Protein AF-A0AA43DBR4-F1 (afdb_monomer_lite)

pLDDT: mean 78.07, std 13.2, range [35.31, 92.31]

Foldseek 3Di:
DLLVVVVVVLVVCCVPPVVVSLVVLVVQLVLLVCVVVVVDDPPDPSVVVCVVNDVDSVRSNVVSVVVVCVVVPPPDPPD

Secondary structure (DSSP, 8-state):
-HHHHHHHHHHHHHHH-HHHHHHHHHHHHHHHHHHHTT-S-TT-HHHHHHHHH-SSHHHHHHHHHHHHHHHT-SS----

Radius of gyration: 13.33 Å; chains: 1; bounding box: 43×26×30 Å

Structure (mmCIF, N/CA/C/O backbone):
data_AF-A0AA43DBR4-F1
#
_entry.id   AF-A0AA43DBR4-F1
#
loop_
_atom_site.group_PDB
_atom_site.id
_atom_site.type_symbol
_atom_site.label_atom_id
_atom_site.label_alt_id
_atom_site.label_comp_id
_atom_site.label_asym_id
_atom_site.label_entity_id
_atom_site.label_seq_id
_atom_site.pdbx_PDB_ins_code
_atom_site.Cartn_x
_atom_site.Cartn_y
_atom_site.Cartn_z
_atom_site.occupancy
_atom_site.B_iso_or_equiv
_atom_site.auth_seq_id
_atom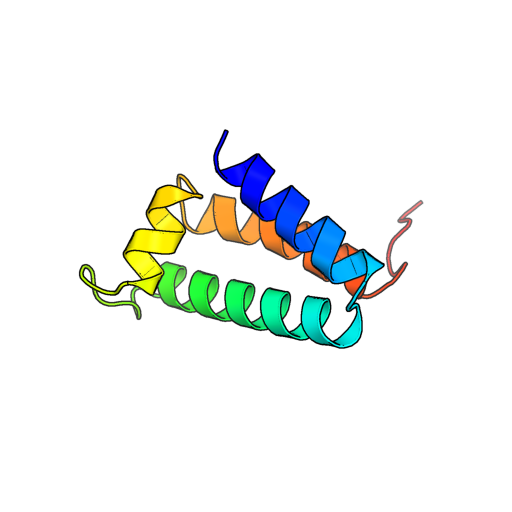_site.auth_comp_id
_atom_site.auth_asym_id
_atom_site.auth_atom_id
_atom_site.pdbx_PDB_model_num
ATOM 1 N N . MET A 1 1 ? -6.251 -15.848 1.032 1.00 50.50 1 MET A N 1
ATOM 2 C CA . MET A 1 1 ? -6.704 -16.010 -0.369 1.00 50.50 1 MET A CA 1
ATOM 3 C C . MET A 1 1 ? -6.816 -14.667 -1.087 1.00 50.50 1 MET A C 1
ATOM 5 O O . MET A 1 1 ? -6.122 -14.519 -2.073 1.00 50.50 1 MET A O 1
ATOM 9 N N . LYS A 1 2 ? -7.517 -13.657 -0.550 1.00 61.78 2 LYS A N 1
ATOM 10 C CA . LYS A 1 2 ? -7.704 -12.346 -1.214 1.00 61.78 2 LYS A CA 1
ATOM 11 C C . LYS A 1 2 ? -6.426 -11.546 -1.530 1.00 61.78 2 LYS A C 1
ATOM 13 O O . LYS A 1 2 ? -6.345 -10.911 -2.571 1.00 61.78 2 LYS A O 1
ATOM 18 N N . TYR A 1 3 ? -5.401 -11.607 -0.674 1.00 61.00 3 TYR A N 1
ATOM 19 C CA . TYR A 1 3 ? -4.101 -10.970 -0.956 1.00 61.00 3 TYR A CA 1
ATOM 20 C C . TYR A 1 3 ? -3.409 -11.548 -2.205 1.00 61.00 3 TYR A C 1
ATOM 22 O O . TYR A 1 3 ? -2.711 -10.833 -2.918 1.00 61.00 3 TYR A O 1
ATOM 30 N N . LEU A 1 4 ? -3.632 -12.836 -2.497 1.00 70.06 4 LEU A N 1
ATOM 31 C CA . LEU A 1 4 ? -3.082 -13.470 -3.691 1.00 70.06 4 LEU A CA 1
ATOM 32 C C . LEU A 1 4 ? -3.734 -12.890 -4.951 1.00 70.06 4 LEU A C 1
ATOM 34 O O . LEU A 1 4 ? -3.042 -12.636 -5.924 1.00 70.06 4 LEU A O 1
ATOM 38 N N . ASP A 1 5 ? -5.038 -12.618 -4.908 1.00 70.62 5 ASP A N 1
ATOM 39 C CA . ASP A 1 5 ? -5.772 -12.041 -6.037 1.00 70.62 5 ASP A CA 1
ATOM 40 C C . ASP A 1 5 ? -5.280 -10.622 -6.362 1.00 70.62 5 ASP A C 1
ATOM 42 O O . ASP A 1 5 ? -5.086 -10.290 -7.531 1.00 70.62 5 ASP A O 1
ATOM 46 N N . LEU A 1 6 ? -4.990 -9.812 -5.333 1.00 70.00 6 LEU A N 1
ATOM 47 C CA . LEU A 1 6 ? -4.349 -8.502 -5.499 1.00 70.00 6 LEU A CA 1
ATOM 48 C C . LEU A 1 6 ? -2.969 -8.644 -6.152 1.00 70.00 6 LEU A C 1
ATOM 50 O O . LEU A 1 6 ? -2.655 -7.934 -7.102 1.00 70.00 6 LEU A O 1
ATOM 54 N N . PHE A 1 7 ? -2.161 -9.591 -5.674 1.00 70.56 7 PHE A N 1
ATOM 55 C CA . PHE A 1 7 ? -0.833 -9.846 -6.225 1.00 70.56 7 PHE A CA 1
ATOM 56 C C . PHE A 1 7 ? -0.892 -10.279 -7.698 1.00 70.56 7 PHE A C 1
ATOM 58 O O . PHE A 1 7 ? -0.121 -9.800 -8.522 1.00 70.56 7 PHE A O 1
ATOM 65 N N . TRP A 1 8 ? -1.846 -11.141 -8.055 1.00 73.25 8 TRP A N 1
ATOM 66 C CA . TRP A 1 8 ? -2.066 -11.571 -9.436 1.00 73.25 8 TRP A CA 1
ATOM 67 C C . TRP A 1 8 ? -2.558 -10.430 -10.328 1.00 73.25 8 TRP A C 1
ATOM 69 O O . TRP A 1 8 ? -2.121 -10.326 -11.473 1.00 73.25 8 TRP A O 1
ATOM 79 N N . ALA A 1 9 ? -3.431 -9.558 -9.816 1.00 74.75 9 ALA A N 1
ATOM 80 C CA . ALA A 1 9 ? -3.867 -8.363 -10.533 1.00 74.75 9 ALA A CA 1
ATOM 81 C C . ALA A 1 9 ? -2.689 -7.416 -10.807 1.00 74.75 9 ALA A C 1
ATOM 83 O O . ALA A 1 9 ? -2.555 -6.920 -11.926 1.00 74.75 9 ALA A O 1
ATOM 84 N N . MET A 1 10 ? -1.803 -7.232 -9.824 1.00 73.19 10 MET A N 1
ATOM 85 C CA . MET A 1 10 ? -0.583 -6.441 -9.978 1.00 73.19 10 MET A CA 1
ATOM 86 C C . MET A 1 10 ? 0.399 -7.080 -10.966 1.00 73.19 10 MET A C 1
ATOM 88 O O . MET A 1 10 ? 0.888 -6.393 -11.855 1.00 73.19 10 MET A O 1
ATOM 92 N N . ASP A 1 11 ? 0.615 -8.396 -10.917 1.00 74.81 11 ASP A N 1
ATOM 93 C CA . ASP A 1 11 ? 1.468 -9.119 -11.874 1.00 74.81 11 ASP A CA 1
ATOM 94 C C . ASP A 1 11 ? 0.929 -9.038 -13.321 1.00 74.81 11 ASP A C 1
ATOM 96 O O . ASP A 1 11 ? 1.688 -8.822 -14.271 1.00 74.81 11 ASP A O 1
ATOM 100 N N . LEU A 1 12 ? -0.394 -9.116 -13.506 1.00 74.12 12 LEU A N 1
ATOM 101 C CA . LEU A 1 12 ? -1.058 -8.862 -14.791 1.00 74.12 12 LEU A CA 1
ATOM 102 C C . LEU A 1 12 ? -0.848 -7.415 -15.263 1.00 74.12 12 LEU A C 1
ATOM 104 O O . LEU A 1 12 ? -0.453 -7.187 -16.410 1.00 74.12 12 LEU A O 1
ATOM 108 N N . LEU A 1 13 ? -1.073 -6.434 -14.387 1.00 71.56 13 LEU A N 1
ATOM 109 C CA . LEU A 1 13 ? -0.843 -5.016 -14.673 1.00 71.56 13 LEU A CA 1
ATOM 110 C C . LEU A 1 13 ? 0.615 -4.748 -15.048 1.00 71.56 13 LEU A C 1
ATOM 112 O O . LEU A 1 13 ? 0.873 -4.047 -16.021 1.00 71.56 13 LEU A O 1
ATOM 116 N N . TYR A 1 14 ? 1.565 -5.346 -14.336 1.00 72.75 14 TYR A N 1
ATOM 117 C CA . TYR A 1 14 ? 2.989 -5.221 -14.616 1.00 72.75 14 TYR A CA 1
ATOM 118 C C . TYR A 1 14 ? 3.345 -5.756 -16.009 1.00 72.75 14 TYR A C 1
ATOM 120 O O . TYR A 1 14 ? 4.041 -5.084 -16.771 1.00 72.75 14 TYR A O 1
ATOM 128 N N . ARG A 1 15 ? 2.832 -6.938 -16.380 1.00 74.31 15 ARG A N 1
ATOM 129 C CA . ARG A 1 15 ? 3.154 -7.589 -17.663 1.00 74.31 15 ARG A CA 1
ATOM 130 C C . ARG A 1 15 ? 2.542 -6.904 -18.874 1.00 74.31 15 ARG A C 1
ATOM 132 O O . ARG A 1 15 ? 3.205 -6.795 -19.902 1.00 74.31 15 ARG A O 1
ATOM 139 N N . TYR A 1 16 ? 1.284 -6.486 -18.780 1.00 73.38 16 TYR A N 1
ATOM 140 C CA . TYR A 1 16 ? 0.542 -5.982 -19.940 1.00 73.38 16 TYR A CA 1
ATOM 141 C 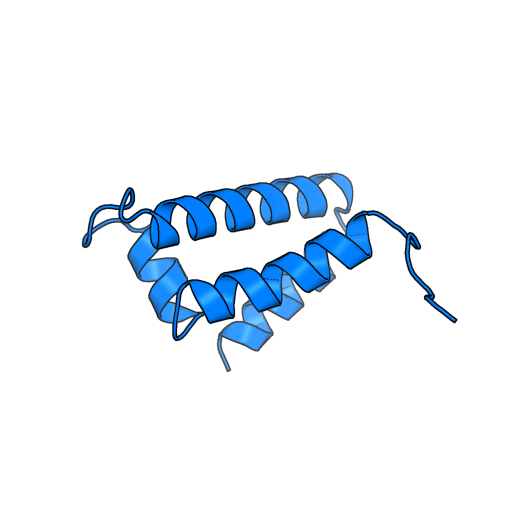C . TYR A 1 16 ? 0.472 -4.453 -19.987 1.00 73.38 16 TYR A C 1
ATOM 143 O O . TYR A 1 16 ? 0.354 -3.875 -21.067 1.00 73.38 16 TYR A O 1
ATOM 151 N N . TYR A 1 17 ? 0.584 -3.788 -18.834 1.00 71.50 17 TYR A N 1
ATOM 152 C CA . TYR A 1 17 ? 0.351 -2.352 -18.674 1.00 71.50 17 TYR A CA 1
ATOM 153 C C . TYR A 1 17 ? 1.328 -1.702 -17.669 1.00 71.50 17 TYR A C 1
ATOM 155 O O . TYR A 1 17 ? 0.897 -1.006 -16.744 1.00 71.50 17 TYR A O 1
ATOM 163 N N . PRO A 1 18 ? 2.656 -1.841 -17.855 1.00 70.88 18 PRO A N 1
ATOM 164 C CA . PRO A 1 18 ? 3.658 -1.432 -16.862 1.00 70.88 18 PRO A CA 1
ATOM 165 C C . PRO A 1 18 ? 3.610 0.062 -16.507 1.00 70.88 18 PRO A C 1
ATOM 167 O O . PRO A 1 18 ? 3.947 0.444 -15.391 1.00 70.88 18 PRO A O 1
ATOM 170 N N . LYS A 1 19 ? 3.147 0.921 -17.429 1.00 72.62 19 LYS A N 1
ATOM 171 C CA . LYS A 1 19 ? 2.948 2.359 -17.165 1.00 72.62 19 LYS A CA 1
ATOM 172 C C . LYS A 1 19 ? 1.865 2.635 -16.119 1.00 72.62 19 LYS A C 1
ATOM 174 O O . LYS A 1 19 ? 1.958 3.627 -15.408 1.00 72.62 19 LYS A O 1
ATOM 179 N N . TYR A 1 20 ? 0.840 1.789 -16.056 1.00 70.44 20 TYR A N 1
ATOM 180 C CA . TYR A 1 20 ? -0.270 1.927 -15.115 1.00 70.44 20 TYR A CA 1
ATOM 181 C C . TYR A 1 20 ? 0.043 1.231 -13.793 1.00 70.44 20 TYR A C 1
ATOM 183 O O . TYR A 1 20 ? -0.301 1.758 -12.744 1.00 70.44 20 TYR A O 1
ATOM 191 N N . HIS A 1 21 ? 0.790 0.123 -13.836 1.00 75.44 21 HIS A N 1
ATOM 192 C CA . HIS A 1 21 ? 1.237 -0.603 -12.649 1.00 75.44 21 HIS A CA 1
ATOM 193 C C . HIS A 1 21 ? 1.904 0.302 -11.603 1.00 75.44 21 HIS A C 1
ATOM 195 O O . HIS A 1 21 ? 1.522 0.281 -10.438 1.00 75.44 21 HIS A O 1
ATOM 201 N N . SER A 1 22 ? 2.860 1.143 -12.011 1.00 74.12 22 SER A N 1
ATOM 202 C CA . SER A 1 22 ? 3.552 2.039 -11.076 1.00 74.12 22 SER A CA 1
ATOM 203 C C . SER A 1 22 ? 2.624 3.089 -10.457 1.00 74.12 22 SER A C 1
ATOM 205 O O . SER A 1 22 ? 2.776 3.412 -9.285 1.00 74.12 22 SER A O 1
ATOM 207 N N . ASN A 1 23 ? 1.654 3.609 -11.217 1.00 82.00 23 ASN A N 1
ATOM 208 C CA . ASN A 1 23 ? 0.700 4.599 -10.710 1.00 82.00 23 ASN A CA 1
ATOM 209 C C . ASN A 1 23 ? -0.283 3.978 -9.715 1.00 82.00 23 ASN A C 1
ATOM 211 O O . ASN A 1 23 ? -0.474 4.531 -8.638 1.00 82.00 23 ASN A O 1
ATOM 215 N N . GLU A 1 24 ? -0.864 2.824 -10.049 1.00 82.00 24 GLU A N 1
ATOM 216 C CA . GLU A 1 24 ? -1.785 2.100 -9.162 1.00 82.00 24 GLU A CA 1
ATOM 217 C C . GLU A 1 24 ? -1.099 1.707 -7.850 1.00 82.00 24 GLU A C 1
ATOM 219 O O . GLU A 1 24 ? -1.672 1.823 -6.770 1.00 82.00 24 GLU A O 1
ATOM 224 N N . LEU A 1 25 ? 0.170 1.308 -7.927 1.00 83.00 25 LEU A N 1
ATOM 225 C CA . LEU A 1 25 ? 0.950 0.933 -6.759 1.00 83.00 25 LEU A CA 1
ATOM 226 C C . LEU A 1 25 ? 1.283 2.131 -5.853 1.00 83.00 25 LEU A C 1
ATOM 228 O O . LEU A 1 25 ? 1.234 2.006 -4.630 1.00 83.00 25 LEU A O 1
ATOM 232 N N . LEU A 1 26 ? 1.579 3.298 -6.434 1.00 84.12 26 LEU A N 1
ATOM 233 C CA . LEU A 1 26 ? 1.780 4.538 -5.676 1.00 84.12 26 LEU A CA 1
ATOM 234 C C . LEU A 1 26 ? 0.477 5.045 -5.044 1.00 84.12 26 LEU A C 1
ATOM 236 O O . LEU A 1 26 ? 0.505 5.500 -3.904 1.00 84.12 26 LEU A O 1
ATOM 240 N N . LEU A 1 27 ? -0.653 4.932 -5.747 1.00 87.19 27 LEU A N 1
ATOM 241 C CA . LEU A 1 27 ? -1.976 5.258 -5.203 1.00 87.19 27 LEU A CA 1
ATOM 242 C C . LEU A 1 27 ? -2.330 4.347 -4.024 1.00 87.19 27 LEU A C 1
ATOM 244 O O . LEU A 1 27 ? -2.745 4.831 -2.975 1.00 87.19 27 LEU A O 1
ATOM 248 N N . LEU A 1 28 ? -2.083 3.041 -4.155 1.00 87.50 28 LEU A N 1
ATOM 249 C CA . LEU A 1 28 ? -2.284 2.090 -3.066 1.00 87.50 28 LEU A CA 1
ATOM 250 C C . LEU A 1 28 ? -1.387 2.409 -1.857 1.00 87.50 28 LEU A C 1
ATOM 252 O O . LEU A 1 28 ? -1.837 2.315 -0.717 1.00 87.50 28 LEU A O 1
ATOM 256 N N . ALA A 1 29 ? -0.131 2.803 -2.090 1.00 86.94 29 ALA A N 1
ATOM 257 C CA . ALA A 1 29 ? 0.781 3.215 -1.025 1.00 86.94 29 ALA A CA 1
ATOM 258 C C . ALA A 1 29 ? 0.303 4.492 -0.307 1.00 86.94 29 ALA A C 1
ATOM 260 O O . ALA A 1 29 ? 0.371 4.560 0.920 1.00 86.94 29 ALA A O 1
ATOM 261 N N . ASP A 1 30 ? -0.214 5.474 -1.051 1.00 90.06 30 ASP A N 1
ATOM 262 C CA . ASP A 1 30 ? -0.798 6.703 -0.500 1.00 90.06 30 ASP A CA 1
ATOM 263 C C . ASP A 1 30 ? -2.037 6.406 0.361 1.00 90.06 30 ASP A C 1
ATOM 265 O O . ASP A 1 30 ? -2.151 6.883 1.491 1.00 90.06 30 ASP A O 1
ATOM 269 N N . ASP A 1 31 ? -2.928 5.534 -0.111 1.00 90.62 31 ASP A N 1
ATOM 270 C CA . ASP A 1 31 ? -4.112 5.118 0.645 1.00 90.62 31 ASP A CA 1
ATOM 271 C C . ASP A 1 31 ? -3.750 4.371 1.940 1.00 90.62 31 ASP A C 1
ATOM 273 O O . ASP A 1 31 ? -4.374 4.584 2.983 1.00 90.62 31 ASP A O 1
ATOM 277 N N . ILE A 1 32 ? -2.702 3.543 1.921 1.00 91.00 32 ILE A N 1
ATOM 278 C CA . ILE A 1 32 ? -2.182 2.885 3.128 1.00 91.00 32 ILE A CA 1
ATOM 279 C C . ILE A 1 32 ? -1.588 3.907 4.106 1.00 91.00 32 ILE A C 1
ATOM 281 O O . ILE A 1 32 ? -1.801 3.785 5.312 1.00 91.00 32 ILE A O 1
ATOM 285 N N . LEU A 1 33 ? -0.877 4.931 3.625 1.00 90.25 33 LEU A N 1
ATOM 286 C CA . LEU A 1 33 ? -0.352 5.999 4.485 1.00 90.25 33 LEU A CA 1
ATOM 287 C C . LEU A 1 33 ? -1.479 6.789 5.160 1.00 90.25 33 LEU A C 1
ATOM 289 O O . LEU A 1 33 ? -1.424 7.019 6.370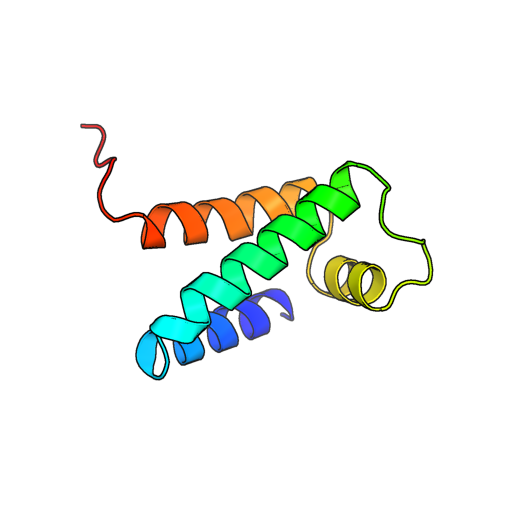 1.00 90.25 33 LEU A O 1
ATOM 293 N N . LYS A 1 34 ? -2.543 7.121 4.421 1.00 91.94 34 LYS A N 1
ATOM 294 C CA . LYS A 1 34 ? -3.749 7.743 4.993 1.00 91.94 34 LYS A CA 1
ATOM 295 C C . LYS A 1 34 ? -4.421 6.840 6.024 1.00 91.94 34 LYS A C 1
ATOM 297 O O . LYS A 1 34 ? -4.915 7.330 7.039 1.00 91.94 34 LYS A O 1
ATOM 302 N N . TRP A 1 35 ? -4.417 5.523 5.803 1.00 92.31 35 TRP A N 1
ATOM 303 C CA . TRP A 1 35 ? -4.907 4.564 6.793 1.00 92.31 35 TRP A CA 1
ATOM 304 C C . TRP A 1 35 ? -4.063 4.594 8.077 1.00 92.31 35 TRP A C 1
ATOM 306 O O . TRP A 1 35 ? -4.626 4.671 9.166 1.00 92.31 35 TRP A O 1
ATOM 316 N N . ILE A 1 36 ? -2.728 4.603 7.970 1.00 90.75 36 ILE A N 1
ATOM 317 C CA . ILE A 1 36 ? -1.816 4.697 9.128 1.00 90.75 36 ILE A CA 1
ATOM 318 C C . ILE A 1 36 ? -2.073 5.975 9.937 1.00 90.75 36 ILE A C 1
ATOM 320 O O . ILE A 1 36 ? -2.092 5.932 11.167 1.00 90.75 36 ILE A O 1
ATOM 324 N N . ASN A 1 37 ? -2.300 7.098 9.256 1.00 91.62 37 ASN A N 1
ATOM 325 C CA . ASN A 1 37 ? -2.509 8.400 9.889 1.00 91.62 37 ASN A CA 1
ATOM 326 C C . ASN A 1 37 ? -3.945 8.622 10.405 1.00 91.62 37 ASN A C 1
ATOM 328 O O . ASN A 1 37 ? -4.236 9.696 10.927 1.00 91.62 37 ASN A O 1
ATOM 332 N N . ASN A 1 38 ? -4.841 7.630 10.292 1.00 89.25 38 ASN A N 1
ATOM 333 C CA . ASN A 1 38 ? -6.277 7.761 10.583 1.00 89.25 38 ASN A CA 1
ATOM 334 C C . ASN A 1 38 ? -6.959 8.906 9.805 1.00 89.25 38 ASN A C 1
ATOM 336 O O . ASN A 1 38 ? -7.907 9.525 10.285 1.00 89.25 38 ASN A O 1
ATOM 340 N N . GLU A 1 39 ? -6.482 9.185 8.593 1.00 91.19 39 GLU A N 1
ATOM 341 C CA . GLU A 1 39 ? -7.054 10.193 7.693 1.00 91.19 39 GL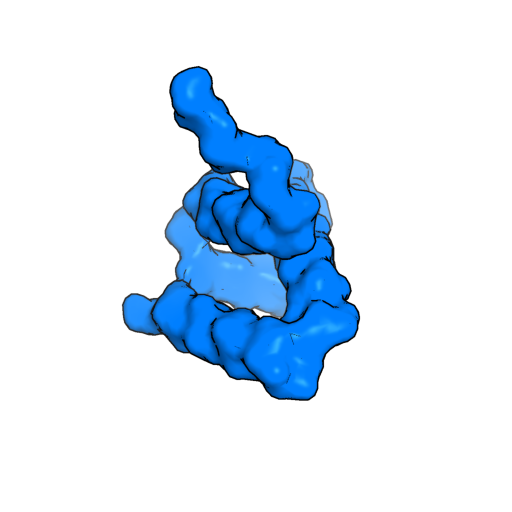U A CA 1
ATOM 342 C C . GLU A 1 39 ? -8.205 9.625 6.850 1.00 91.19 39 GLU A C 1
ATOM 344 O O . GLU A 1 39 ? -8.985 10.376 6.263 1.00 91.19 39 GLU A O 1
ATOM 349 N N . LEU A 1 40 ? -8.333 8.294 6.795 1.00 87.69 40 LEU A N 1
ATOM 350 C CA . LEU A 1 40 ? -9.460 7.622 6.156 1.00 87.69 40 LEU A CA 1
ATOM 351 C C . LEU A 1 40 ? -10.655 7.519 7.118 1.00 87.69 40 LEU A C 1
ATOM 353 O O . LEU A 1 40 ? -10.509 6.966 8.210 1.00 87.69 40 LEU A O 1
ATOM 357 N N . PRO A 1 41 ? -11.858 7.961 6.707 1.00 88.88 41 PRO A N 1
ATOM 358 C CA . PRO A 1 41 ? -13.087 7.696 7.449 1.00 88.88 41 PRO A CA 1
ATOM 359 C C . PRO A 1 41 ? -13.333 6.188 7.617 1.00 88.88 41 PRO A C 1
ATOM 361 O O . PRO A 1 41 ? -13.105 5.427 6.670 1.00 88.88 41 PRO A O 1
ATOM 364 N N . GLU A 1 42 ? -13.865 5.780 8.779 1.00 85.06 42 GLU A N 1
ATOM 365 C CA . GLU A 1 42 ? -14.245 4.385 9.101 1.00 85.06 42 GLU A CA 1
ATOM 366 C C . GLU A 1 42 ? -15.136 3.752 8.013 1.00 85.06 42 GLU A C 1
ATOM 368 O O . GLU A 1 42 ? -14.977 2.582 7.665 1.00 85.06 42 GLU A O 1
ATOM 373 N N . ASP A 1 43 ? -16.010 4.561 7.411 1.00 88.88 43 ASP A N 1
ATOM 374 C CA . ASP A 1 43 ? -17.019 4.120 6.444 1.00 88.88 43 ASP A CA 1
ATOM 375 C C . ASP A 1 43 ? -16.540 4.239 4.987 1.00 88.88 43 ASP A C 1
ATOM 377 O O . ASP A 1 43 ? -17.303 4.003 4.047 1.00 88.88 43 ASP A O 1
ATOM 381 N N . SER A 1 44 ? -15.291 4.668 4.768 1.00 90.31 44 SER A N 1
ATOM 382 C CA . SER A 1 44 ? -14.782 4.882 3.415 1.00 90.31 44 SER A CA 1
ATOM 383 C C . SER A 1 44 ? -14.618 3.559 2.671 1.00 90.31 44 SER A C 1
ATOM 385 O O . SER A 1 44 ? -14.125 2.5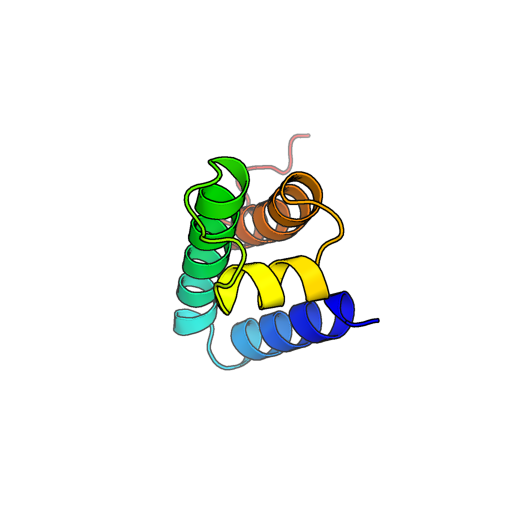62 3.204 1.00 90.31 44 SER A O 1
ATOM 387 N N . SER A 1 45 ? -14.989 3.560 1.391 1.00 89.44 45 SER A N 1
ATOM 388 C CA . SER A 1 45 ? -14.814 2.401 0.513 1.00 89.44 45 SER A CA 1
ATOM 389 C C . SER A 1 45 ? -13.349 1.962 0.429 1.00 89.44 45 SER A C 1
ATOM 391 O O . SER A 1 45 ? -13.083 0.763 0.411 1.00 89.44 45 SER A O 1
ATOM 393 N N . THR A 1 46 ? -12.408 2.911 0.451 1.00 88.12 46 THR A N 1
ATOM 394 C CA . THR A 1 46 ? -10.962 2.652 0.488 1.00 88.12 46 THR A CA 1
ATOM 395 C C . THR A 1 46 ? -10.549 1.895 1.746 1.00 88.12 46 THR A C 1
ATOM 397 O O . THR A 1 46 ? -9.862 0.881 1.652 1.00 88.12 46 THR A O 1
ATOM 400 N N . LEU A 1 47 ? -10.998 2.321 2.929 1.00 88.44 47 LEU A N 1
ATOM 401 C CA . LEU A 1 47 ? -10.655 1.642 4.177 1.00 88.44 47 LEU A CA 1
ATOM 402 C C . LEU A 1 47 ? -11.281 0.245 4.264 1.00 88.44 47 LEU A C 1
ATOM 404 O O . LEU A 1 47 ? -10.615 -0.704 4.678 1.00 88.44 47 LEU A O 1
ATOM 408 N N . ILE A 1 48 ? -12.540 0.102 3.840 1.00 89.94 48 ILE A N 1
ATOM 409 C CA . ILE A 1 48 ? -13.227 -1.196 3.765 1.00 89.94 48 ILE A CA 1
ATOM 410 C C . ILE A 1 48 ? -12.479 -2.134 2.813 1.00 89.94 48 ILE A C 1
ATOM 412 O O . ILE A 1 48 ? -12.269 -3.306 3.135 1.00 89.94 48 ILE A O 1
ATOM 416 N N . TYR A 1 49 ? -12.044 -1.616 1.663 1.00 87.94 49 TYR A N 1
ATOM 417 C CA . TYR A 1 49 ? -11.216 -2.349 0.717 1.00 87.94 49 TYR A CA 1
ATOM 418 C C . TYR A 1 49 ? -9.917 -2.795 1.390 1.00 87.94 49 TYR A C 1
ATOM 420 O O . TYR A 1 49 ? -9.692 -3.998 1.500 1.00 87.94 49 TYR A O 1
ATOM 428 N N . LEU A 1 50 ? -9.119 -1.879 1.943 1.00 88.69 50 LEU A N 1
ATOM 429 C CA . LEU A 1 50 ? -7.844 -2.196 2.595 1.00 88.69 50 LEU A CA 1
ATOM 430 C C . LEU A 1 50 ? -7.995 -3.237 3.719 1.00 88.69 50 LEU A C 1
ATOM 432 O O . LEU A 1 50 ? -7.282 -4.239 3.711 1.00 88.69 50 LEU A O 1
ATOM 436 N N . ARG A 1 51 ? -8.984 -3.083 4.610 1.00 89.75 51 ARG A N 1
ATOM 437 C CA . ARG A 1 51 ? -9.295 -4.049 5.685 1.00 89.75 51 ARG A CA 1
ATOM 438 C C . ARG A 1 51 ? -9.741 -5.422 5.163 1.00 89.75 51 ARG A C 1
ATOM 440 O O . ARG A 1 51 ? -9.657 -6.411 5.883 1.00 89.75 51 ARG A O 1
ATOM 447 N N . SER A 1 52 ? -10.230 -5.512 3.925 1.00 89.00 52 SER A N 1
ATOM 448 C CA . SER A 1 52 ? -10.625 -6.789 3.316 1.00 89.00 52 SER A CA 1
ATOM 449 C C . SER A 1 52 ? -9.450 -7.587 2.732 1.00 89.00 52 SER A C 1
ATOM 451 O O . SER A 1 52 ? -9.595 -8.797 2.516 1.00 89.00 52 SER A O 1
ATOM 453 N N . TYR A 1 53 ? -8.306 -6.930 2.494 1.00 84.81 53 TYR A N 1
ATOM 454 C CA . TYR A 1 53 ? -7.086 -7.524 1.927 1.00 84.81 53 TYR A CA 1
ATOM 455 C C . TYR A 1 53 ? -5.926 -7.617 2.924 1.00 84.81 53 TYR A C 1
ATOM 457 O O . TYR A 1 53 ? -5.082 -8.504 2.771 1.00 84.81 53 TYR A O 1
ATOM 465 N N . PHE A 1 54 ? -5.885 -6.735 3.923 1.00 86.62 54 PHE A N 1
ATOM 466 C CA . PHE A 1 54 ? -4.787 -6.611 4.876 1.00 86.62 54 PHE A CA 1
ATOM 467 C C . PHE A 1 54 ? -5.296 -6.619 6.315 1.00 86.62 54 PHE A C 1
ATOM 469 O O . PHE A 1 54 ? -6.268 -5.942 6.646 1.00 86.62 54 PHE A O 1
ATOM 476 N N . ASP A 1 55 ? -4.587 -7.345 7.180 1.00 85.50 55 ASP A N 1
ATOM 477 C CA . ASP A 1 55 ? -4.958 -7.485 8.592 1.00 85.50 55 ASP A CA 1
ATOM 478 C C . ASP A 1 55 ? -4.599 -6.234 9.411 1.00 85.50 55 ASP A C 1
ATOM 480 O O . ASP A 1 55 ? -5.204 -5.954 10.445 1.00 85.50 55 ASP A O 1
ATOM 484 N N . SER A 1 56 ? -3.605 -5.465 8.956 1.00 89.06 56 SER A N 1
ATOM 485 C CA . SER A 1 56 ? -3.194 -4.211 9.587 1.00 89.06 56 SER A CA 1
ATOM 486 C C . SER A 1 56 ? -2.596 -3.235 8.569 1.00 89.06 56 SER A C 1
ATOM 488 O O . SER A 1 56 ? -2.048 -3.670 7.551 1.00 89.06 56 SER A O 1
ATOM 490 N N . PRO A 1 57 ? -2.624 -1.920 8.851 1.00 87.88 57 PRO A N 1
ATOM 491 C CA . PRO A 1 57 ? -1.998 -0.926 7.982 1.00 87.88 57 PRO A CA 1
ATOM 492 C C . PRO A 1 57 ? -0.479 -1.127 7.841 1.00 87.88 57 PRO A C 1
ATOM 494 O O . PRO A 1 57 ? 0.080 -0.890 6.773 1.00 87.88 57 PRO A O 1
ATOM 497 N N . TYR A 1 58 ? 0.198 -1.628 8.881 1.00 86.94 58 TYR A N 1
ATOM 498 C CA . TYR A 1 58 ? 1.634 -1.927 8.833 1.00 86.94 58 TYR A CA 1
ATOM 499 C C . TYR A 1 58 ? 1.957 -3.160 7.975 1.00 86.94 58 TYR A C 1
ATOM 501 O O . TYR A 1 58 ? 2.955 -3.158 7.254 1.00 86.94 58 TYR A O 1
ATOM 509 N N . ASP A 1 59 ? 1.106 -4.192 8.014 1.00 86.81 59 ASP A N 1
ATOM 510 C CA . ASP A 1 59 ? 1.208 -5.354 7.118 1.00 86.81 59 ASP A CA 1
ATOM 511 C C . ASP A 1 59 ? 0.999 -4.934 5.655 1.00 86.81 59 ASP A C 1
ATOM 513 O O . ASP A 1 59 ? 1.784 -5.312 4.782 1.00 86.81 59 ASP A O 1
ATOM 517 N N . ALA A 1 60 ? 0.006 -4.073 5.398 1.00 87.31 60 ALA A N 1
ATOM 518 C CA . ALA A 1 60 ? -0.240 -3.500 4.078 1.00 87.31 60 ALA A CA 1
ATOM 519 C C . ALA A 1 60 ? 0.976 -2.723 3.557 1.00 87.31 60 ALA A C 1
ATOM 521 O O . ALA A 1 60 ? 1.430 -2.958 2.435 1.00 87.31 60 ALA A O 1
ATOM 522 N N . LEU A 1 61 ? 1.548 -1.852 4.395 1.00 86.75 61 LEU A N 1
ATOM 523 C CA . LEU A 1 61 ? 2.720 -1.061 4.037 1.00 86.75 61 LEU A CA 1
ATOM 524 C C . LEU A 1 61 ? 3.920 -1.954 3.722 1.00 86.75 61 LEU A C 1
ATOM 526 O O . LEU A 1 61 ? 4.563 -1.750 2.702 1.00 86.75 61 LEU A O 1
ATOM 530 N N . SER A 1 62 ? 4.214 -2.959 4.553 1.00 85.75 62 SER A N 1
ATOM 531 C CA . SER A 1 62 ? 5.353 -3.861 4.328 1.00 85.75 62 SER A CA 1
ATOM 532 C C . SER A 1 62 ? 5.246 -4.599 2.990 1.00 85.75 62 SER A C 1
ATOM 534 O O . SER A 1 62 ? 6.222 -4.681 2.242 1.00 85.75 62 SER A O 1
ATOM 536 N N . LYS A 1 63 ? 4.048 -5.088 2.661 1.00 83.12 63 LYS A N 1
ATOM 537 C CA . LYS A 1 63 ? 3.763 -5.803 1.413 1.00 83.12 63 LYS A CA 1
ATOM 538 C C . LYS A 1 63 ? 3.889 -4.905 0.185 1.00 83.12 63 LYS A C 1
ATOM 540 O O . LYS A 1 63 ? 4.572 -5.277 -0.763 1.00 83.12 63 LYS A O 1
ATOM 545 N N . VAL A 1 64 ? 3.296 -3.712 0.221 1.00 84.44 64 VAL A N 1
ATOM 546 C CA . VAL A 1 64 ? 3.361 -2.758 -0.898 1.00 84.44 64 VAL A CA 1
ATOM 547 C C . VAL A 1 64 ? 4.763 -2.170 -1.052 1.00 84.44 64 VAL A C 1
ATOM 549 O O . VAL A 1 64 ? 5.242 -2.023 -2.171 1.00 84.44 64 VAL A O 1
ATOM 552 N N . TRP A 1 65 ? 5.467 -1.894 0.046 1.00 81.94 65 TRP A N 1
ATOM 553 C CA . TRP A 1 65 ? 6.817 -1.330 0.016 1.00 81.94 65 TRP A CA 1
ATOM 554 C C . TRP A 1 65 ? 7.830 -2.253 -0.665 1.00 81.94 65 TRP A C 1
ATOM 556 O O . TRP A 1 65 ? 8.670 -1.779 -1.426 1.00 81.94 65 TRP A O 1
ATOM 566 N N . ASN A 1 66 ? 7.725 -3.571 -0.467 1.00 80.25 66 ASN A N 1
ATOM 567 C CA . ASN A 1 66 ? 8.567 -4.532 -1.184 1.00 80.25 66 ASN A CA 1
ATOM 568 C C . ASN A 1 66 ? 8.368 -4.440 -2.705 1.00 80.25 66 ASN A C 1
ATOM 570 O O . ASN A 1 66 ? 9.342 -4.450 -3.453 1.00 80.25 66 ASN A O 1
ATOM 574 N N . GLU A 1 67 ? 7.128 -4.271 -3.159 1.00 77.62 67 GLU A N 1
ATOM 575 C CA . GLU A 1 67 ? 6.810 -4.105 -4.579 1.00 77.62 67 GLU A CA 1
ATOM 576 C C . GLU A 1 67 ? 7.262 -2.734 -5.125 1.00 77.62 67 GLU A C 1
ATOM 578 O O . GLU A 1 67 ? 7.791 -2.653 -6.236 1.00 77.62 67 GLU A O 1
ATOM 583 N N . VAL A 1 68 ? 7.155 -1.657 -4.330 1.00 76.50 68 VAL A N 1
ATOM 584 C CA . VAL A 1 68 ? 7.734 -0.335 -4.663 1.00 76.50 68 VAL A CA 1
ATOM 585 C C . VAL A 1 68 ? 9.245 -0.458 -4.881 1.00 76.50 68 VAL A C 1
ATOM 587 O O . VAL A 1 68 ? 9.780 0.065 -5.860 1.00 76.50 68 VAL A O 1
ATOM 590 N N . LEU A 1 69 ? 9.943 -1.156 -3.980 1.00 75.44 69 LEU A N 1
ATOM 591 C CA . LEU A 1 69 ? 11.391 -1.351 -4.058 1.00 75.44 69 LEU A CA 1
ATOM 592 C C . LEU A 1 69 ? 11.795 -2.158 -5.297 1.00 75.44 69 LEU A C 1
ATOM 594 O O . LEU A 1 69 ? 12.812 -1.850 -5.915 1.00 75.44 69 LEU A O 1
ATOM 598 N N . LEU A 1 70 ? 10.992 -3.145 -5.701 1.00 72.38 70 LEU A N 1
ATOM 599 C CA . LEU A 1 70 ? 11.215 -3.899 -6.937 1.00 72.38 70 LEU A CA 1
ATOM 600 C C . LEU A 1 70 ? 11.036 -3.023 -8.190 1.00 72.38 70 LEU A C 1
ATOM 602 O O . LEU A 1 70 ? 11.786 -3.177 -9.157 1.00 72.38 70 LEU A O 1
ATOM 606 N N . LEU A 1 71 ? 10.098 -2.067 -8.167 1.00 69.12 71 LEU A N 1
ATOM 607 C CA . LEU A 1 71 ? 9.889 -1.103 -9.256 1.00 69.12 71 LEU A CA 1
ATOM 608 C C . LEU A 1 71 ? 10.983 -0.039 -9.358 1.00 69.12 71 LEU A C 1
ATOM 610 O O . LEU A 1 71 ? 11.284 0.416 -10.462 1.00 69.12 71 LEU A O 1
ATOM 614 N N . ALA A 1 72 ? 11.598 0.344 -8.237 1.00 64.50 72 ALA A N 1
ATOM 615 C CA . ALA A 1 72 ? 12.706 1.301 -8.203 1.00 64.50 72 ALA A CA 1
ATOM 616 C C . ALA A 1 72 ? 13.989 0.777 -8.888 1.00 64.50 72 ALA A C 1
ATOM 618 O O . ALA A 1 72 ? 14.959 1.521 -9.053 1.00 64.50 72 ALA A O 1
ATOM 619 N N . GLY A 1 73 ? 13.995 -0.483 -9.337 1.00 59.06 73 GLY A N 1
ATOM 620 C CA . GLY A 1 73 ? 15.158 -1.124 -9.932 1.00 59.06 73 GLY A CA 1
ATOM 621 C C . GLY A 1 73 ? 16.185 -1.537 -8.872 1.00 59.06 73 GLY A C 1
ATOM 622 O O . GLY A 1 73 ? 15.972 -1.355 -7.674 1.00 59.06 73 GLY A O 1
ATOM 623 N N . PRO A 1 74 ? 17.316 -2.131 -9.282 1.00 52.84 74 PRO A N 1
ATOM 624 C CA . PRO A 1 74 ? 18.250 -2.789 -8.381 1.00 52.84 74 PRO A CA 1
ATOM 625 C C . PRO A 1 74 ? 19.119 -1.771 -7.630 1.00 52.84 74 PRO A C 1
ATOM 627 O O . PRO A 1 74 ? 20.329 -1.721 -7.821 1.00 52.84 74 PRO A O 1
ATOM 630 N N . PHE A 1 75 ? 18.538 -0.993 -6.725 1.00 54.56 75 PHE A N 1
ATOM 631 C CA . PHE A 1 75 ? 19.284 -0.317 -5.665 1.00 54.56 75 PHE A CA 1
ATOM 632 C C . PHE A 1 75 ? 19.204 -1.131 -4.374 1.00 54.56 75 PHE A C 1
ATOM 634 O O . PHE A 1 75 ? 18.752 -0.634 -3.353 1.00 54.56 75 PHE A O 1
ATOM 641 N N . SER A 1 76 ? 19.610 -2.405 -4.452 1.00 44.72 76 SER A N 1
ATOM 642 C CA . SER A 1 76 ? 20.184 -3.205 -3.359 1.00 44.72 76 SER A CA 1
ATOM 643 C C . SER A 1 76 ? 20.111 -4.703 -3.695 1.00 44.72 76 SER A C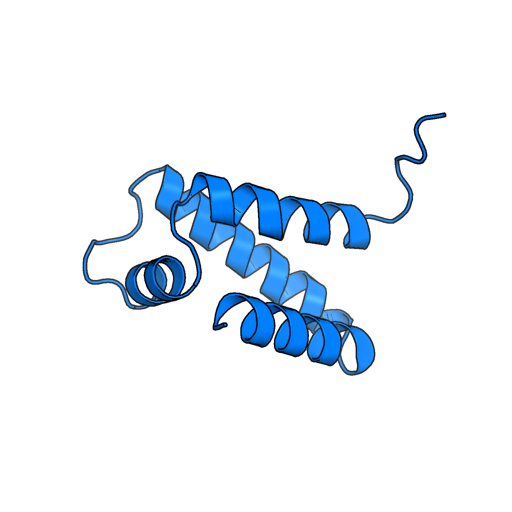 1
ATOM 645 O O . SER A 1 76 ? 19.219 -5.437 -3.283 1.00 44.72 76 SER A O 1
ATOM 647 N N . ARG A 1 77 ? 21.122 -5.204 -4.406 1.00 39.88 77 ARG A N 1
ATOM 648 C CA . ARG A 1 77 ? 21.837 -6.349 -3.841 1.00 39.88 77 ARG A CA 1
ATOM 649 C C . ARG A 1 77 ? 22.849 -5.730 -2.882 1.00 39.88 77 ARG A C 1
ATOM 651 O O . ARG A 1 77 ? 23.922 -5.335 -3.328 1.00 39.88 77 ARG A O 1
ATOM 658 N N . PHE A 1 78 ? 22.495 -5.552 -1.610 1.00 42.84 78 PHE A N 1
ATOM 659 C CA . PHE A 1 78 ? 23.524 -5.391 -0.584 1.00 42.84 78 PHE A CA 1
ATOM 660 C C . PHE A 1 78 ? 24.168 -6.765 -0.406 1.00 42.84 78 PHE A C 1
ATOM 662 O O . PHE A 1 78 ? 23.571 -7.681 0.156 1.00 42.84 78 PHE A O 1
ATOM 669 N N . ASN A 1 79 ? 25.335 -6.905 -1.031 1.00 35.31 79 ASN A N 1
ATOM 670 C CA . ASN A 1 79 ? 26.358 -7.864 -0.640 1.00 35.31 79 ASN A CA 1
ATOM 671 C C . ASN A 1 79 ? 26.935 -7.465 0.722 1.00 35.31 79 ASN A C 1
ATOM 673 O O . ASN A 1 79 ? 27.048 -6.237 0.948 1.00 35.31 79 ASN A O 1
#

Sequence (79 aa):
MKYLDLFWAMDLLYRYYPKYHSNELLLLADDILKWINNELPEDSSTLIYLRSYFDSPYDALSKVWNEVLLLAGPFSRFN